Protein AF-A0A928N5E5-F1 (afdb_monomer_lite)

Structure (mmCIF, N/CA/C/O backbone):
data_AF-A0A928N5E5-F1
#
_entry.id   AF-A0A928N5E5-F1
#
loop_
_atom_site.group_PDB
_atom_site.id
_atom_site.type_symbol
_atom_site.label_atom_id
_atom_site.label_alt_id
_atom_site.label_comp_id
_atom_site.label_asym_id
_atom_site.label_entity_id
_atom_site.label_seq_id
_atom_site.pdbx_PDB_ins_code
_atom_site.Cartn_x
_atom_site.Cartn_y
_atom_site.Cartn_z
_atom_site.occupancy
_atom_site.B_iso_or_equiv
_atom_site.auth_seq_id
_atom_site.auth_comp_id
_atom_site.auth_asym_id
_atom_site.auth_atom_id
_atom_site.pdbx_PDB_model_num
ATOM 1 N N . MET A 1 1 ? -5.658 23.907 11.301 1.00 51.12 1 MET A N 1
ATOM 2 C CA . MET A 1 1 ? -5.034 23.006 12.308 1.00 51.12 1 MET A CA 1
ATOM 3 C C . MET A 1 1 ? -5.823 21.719 12.631 1.00 51.12 1 MET A C 1
ATOM 5 O O . MET A 1 1 ? -5.328 20.907 13.400 1.00 51.12 1 MET A O 1
ATOM 9 N N . LYS A 1 2 ? -7.021 21.472 12.063 1.00 53.31 2 LYS A N 1
ATOM 10 C CA . LYS A 1 2 ? -7.792 20.233 12.334 1.00 53.31 2 LYS A CA 1
ATOM 11 C C . LYS A 1 2 ? -7.296 19.003 11.550 1.00 53.31 2 LYS A C 1
ATOM 13 O O . LYS A 1 2 ? -7.496 17.891 12.016 1.00 53.31 2 LYS A O 1
ATOM 18 N N . VAL A 1 3 ? -6.645 19.206 10.399 1.00 60.94 3 VAL A N 1
ATOM 19 C CA . VAL A 1 3 ? -6.122 18.122 9.542 1.00 60.94 3 VAL A CA 1
ATOM 20 C C . VAL A 1 3 ? -4.925 17.435 10.203 1.00 60.94 3 VAL A C 1
ATOM 22 O O . VAL A 1 3 ? -4.985 16.237 10.414 1.00 60.94 3 VAL A O 1
ATOM 25 N N . PHE A 1 4 ? -3.931 18.190 10.686 1.00 65.31 4 PHE A N 1
ATOM 26 C CA . PHE A 1 4 ? -2.751 17.638 11.375 1.00 65.31 4 PHE A CA 1
ATOM 27 C C . PHE A 1 4 ? -3.086 16.729 12.570 1.00 65.31 4 PHE A C 1
ATOM 29 O O . PHE A 1 4 ? -2.510 15.654 12.701 1.00 65.31 4 PHE A O 1
ATOM 36 N N . LYS A 1 5 ? -4.059 17.107 13.414 1.00 65.00 5 LYS A N 1
ATOM 37 C CA . LYS A 1 5 ? -4.497 16.255 14.539 1.00 65.00 5 LYS A CA 1
ATOM 38 C C . LYS A 1 5 ? -5.143 14.944 14.076 1.00 65.00 5 LYS A C 1
ATOM 40 O O . LYS A 1 5 ? -5.027 13.939 14.762 1.00 65.00 5 LYS A O 1
ATOM 45 N N . LYS A 1 6 ? -5.831 14.955 12.932 1.00 71.50 6 LYS A N 1
ATOM 46 C CA . LYS A 1 6 ? -6.457 13.762 12.346 1.00 71.50 6 LYS A CA 1
ATOM 47 C C . LYS A 1 6 ? -5.426 12.895 11.612 1.00 71.50 6 LYS A C 1
ATOM 49 O O . LYS A 1 6 ? -5.508 11.677 11.690 1.00 71.50 6 LYS A O 1
ATOM 54 N N . THR A 1 7 ? -4.418 13.508 10.989 1.00 75.88 7 THR A N 1
ATOM 55 C CA . THR A 1 7 ? -3.257 12.817 10.403 1.00 75.88 7 THR A CA 1
ATOM 56 C C . THR A 1 7 ? -2.453 12.057 11.453 1.00 75.88 7 THR A C 1
ATOM 58 O O . THR A 1 7 ? -1.993 10.952 11.182 1.00 75.88 7 THR A O 1
ATOM 61 N N . LEU A 1 8 ? -2.356 12.594 12.674 1.00 83.69 8 LEU A N 1
ATOM 62 C CA . LEU A 1 8 ? -1.705 11.916 13.797 1.00 83.69 8 LEU A CA 1
ATOM 63 C C . LEU A 1 8 ? -2.319 10.535 14.085 1.00 83.69 8 LEU A C 1
ATOM 65 O O . LEU A 1 8 ? -1.588 9.609 14.407 1.00 83.69 8 LEU A O 1
ATOM 69 N N . ILE A 1 9 ? -3.641 10.378 13.939 1.00 83.94 9 ILE A N 1
ATOM 70 C CA . ILE A 1 9 ? -4.323 9.096 14.181 1.00 83.94 9 ILE A CA 1
ATOM 71 C C . ILE A 1 9 ? -3.808 8.032 13.208 1.00 83.94 9 ILE A C 1
ATOM 73 O O . ILE A 1 9 ? -3.446 6.944 13.641 1.00 83.94 9 ILE A O 1
ATOM 77 N N . LEU A 1 10 ? -3.717 8.356 11.913 1.00 87.00 10 LEU A N 1
ATOM 78 C CA . LEU A 1 10 ? -3.167 7.434 10.914 1.00 87.00 10 LEU A CA 1
ATOM 79 C C . LEU A 1 10 ? -1.699 7.112 11.192 1.00 87.00 10 LEU A C 1
ATOM 81 O O . LEU A 1 10 ? -1.305 5.957 11.096 1.00 87.00 10 LEU A O 1
ATOM 85 N N . PHE A 1 11 ? -0.906 8.106 11.597 1.00 89.12 11 PHE A N 1
ATOM 86 C CA . PHE A 1 11 ? 0.502 7.891 11.928 1.00 89.12 11 PHE A CA 1
ATOM 87 C C . PHE A 1 11 ? 0.682 6.948 13.127 1.00 89.12 11 PHE A C 1
ATOM 89 O O . PHE A 1 11 ? 1.500 6.034 13.075 1.00 89.12 11 PHE A O 1
ATOM 96 N N . VAL A 1 12 ? -0.122 7.123 14.181 1.00 91.31 12 VAL A N 1
ATOM 97 C CA . VAL A 1 12 ? -0.125 6.232 15.351 1.00 91.31 12 VAL A CA 1
ATOM 98 C C . VAL A 1 12 ? -0.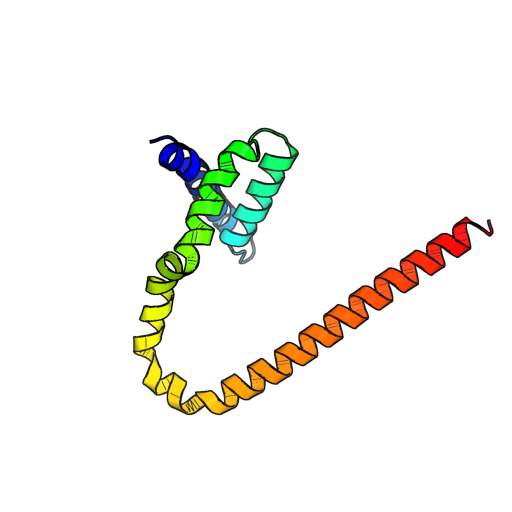546 4.818 14.957 1.00 91.31 12 VAL A C 1
ATOM 100 O O . VAL A 1 12 ? 0.082 3.860 15.398 1.00 91.31 12 VAL A O 1
ATOM 103 N N . VAL A 1 13 ? -1.564 4.671 14.104 1.00 92.19 13 VAL A N 1
ATOM 104 C CA . VAL A 1 13 ? -1.986 3.350 13.615 1.00 92.19 13 VAL A CA 1
ATOM 105 C C . VAL A 1 13 ? -0.873 2.686 12.807 1.00 92.19 1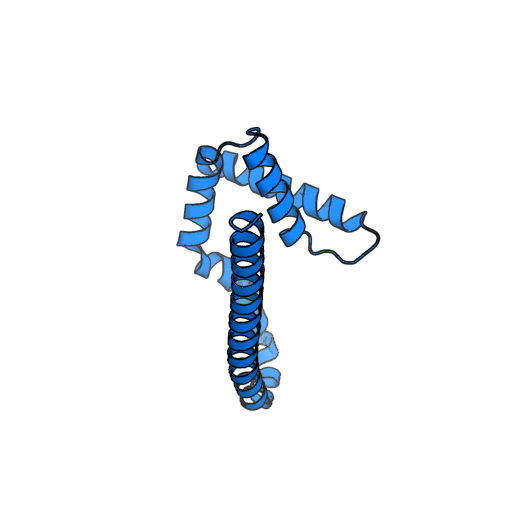3 VAL A C 1
ATOM 107 O O . VAL A 1 13 ? -0.584 1.520 13.062 1.00 92.19 13 VAL A O 1
ATOM 110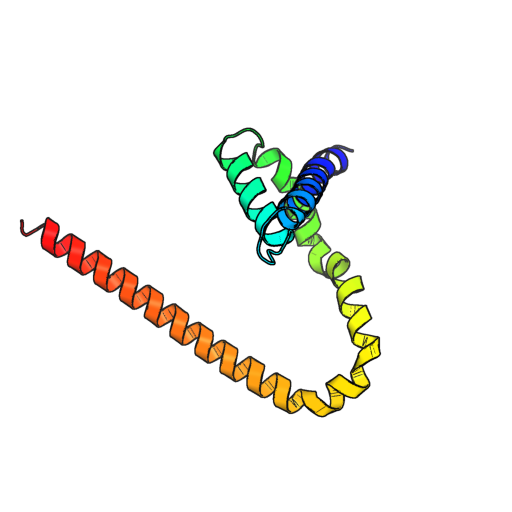 N N . CYS A 1 14 ? -0.207 3.402 11.897 1.00 92.75 14 CYS A N 1
ATOM 111 C CA . CYS A 1 14 ? 0.941 2.863 11.161 1.00 92.75 14 CYS A CA 1
ATOM 112 C C . CYS A 1 14 ? 2.065 2.425 12.108 1.00 92.75 14 CYS A C 1
ATOM 114 O O . CYS A 1 14 ? 2.542 1.302 11.997 1.00 92.75 14 CYS A O 1
ATOM 116 N N . PHE A 1 15 ? 2.417 3.253 13.094 1.00 94.00 15 PHE A N 1
ATOM 117 C CA . PHE A 1 15 ? 3.469 2.931 14.060 1.00 94.00 15 PHE A CA 1
ATOM 118 C C . PHE A 1 15 ? 3.142 1.688 14.899 1.00 94.00 15 PHE A C 1
ATOM 120 O O . PHE A 1 15 ? 3.971 0.794 15.046 1.00 94.00 15 PHE A O 1
ATOM 127 N N . ILE A 1 16 ? 1.909 1.591 15.406 1.00 93.88 16 ILE A N 1
ATOM 128 C CA . ILE A 1 16 ? 1.434 0.398 16.122 1.00 93.88 16 ILE A CA 1
ATOM 129 C C . ILE A 1 16 ? 1.472 -0.826 15.201 1.00 93.88 16 ILE A C 1
ATOM 131 O O . ILE A 1 16 ? 1.846 -1.911 15.636 1.00 93.88 16 ILE A O 1
ATOM 135 N N . SER A 1 17 ? 1.109 -0.660 13.931 1.00 93.44 17 SER A N 1
ATOM 136 C CA . SER A 1 17 ? 1.085 -1.752 12.959 1.00 93.44 17 SER A CA 1
ATOM 137 C C . SER A 1 17 ? 2.480 -2.281 12.644 1.00 93.44 17 SER A C 1
ATOM 139 O O . SER A 1 17 ? 2.656 -3.493 12.573 1.00 93.44 17 SER A O 1
ATOM 141 N N . ASP A 1 18 ? 3.476 -1.405 12.523 1.00 93.25 18 ASP A N 1
ATOM 142 C CA . ASP A 1 18 ? 4.873 -1.811 12.345 1.00 93.25 18 ASP A CA 1
ATOM 143 C C . ASP A 1 18 ? 5.398 -2.557 13.577 1.00 93.25 18 ASP A C 1
ATOM 145 O O . ASP A 1 18 ? 6.044 -3.596 13.442 1.00 93.25 18 ASP A O 1
ATOM 149 N N . ILE A 1 19 ? 5.057 -2.091 14.786 1.00 93.44 19 ILE A N 1
ATOM 150 C CA . ILE A 1 19 ? 5.398 -2.800 16.027 1.00 93.44 19 ILE A CA 1
ATOM 151 C C . ILE A 1 19 ? 4.774 -4.196 16.028 1.00 93.44 19 ILE A C 1
ATOM 153 O O . ILE A 1 19 ? 5.469 -5.174 16.280 1.00 93.44 19 ILE A O 1
ATOM 157 N N . ILE A 1 20 ? 3.480 -4.313 15.725 1.00 92.25 20 ILE A N 1
ATOM 158 C CA . ILE A 1 20 ? 2.806 -5.616 15.693 1.00 92.25 20 ILE A CA 1
ATOM 159 C C . ILE A 1 20 ? 3.428 -6.517 14.620 1.00 92.25 20 ILE A C 1
ATOM 161 O O . ILE A 1 20 ? 3.665 -7.692 14.888 1.00 92.25 20 ILE A O 1
ATOM 165 N N . ALA A 1 21 ? 3.742 -5.978 13.438 1.00 92.50 21 ALA A N 1
ATOM 166 C CA . ALA A 1 21 ? 4.377 -6.727 12.358 1.00 92.50 21 ALA A CA 1
ATOM 167 C C . ALA A 1 21 ? 5.746 -7.305 12.762 1.00 92.50 21 ALA A C 1
ATOM 169 O O . ALA A 1 21 ? 6.074 -8.409 12.334 1.00 92.50 21 ALA A O 1
ATOM 170 N N . LEU A 1 22 ? 6.507 -6.624 13.629 1.00 90.69 22 LEU A N 1
ATOM 171 C CA . LEU A 1 22 ? 7.771 -7.139 14.178 1.00 90.69 22 LEU A CA 1
ATOM 172 C C . LEU A 1 22 ? 7.584 -8.323 15.139 1.00 90.69 22 LEU A C 1
ATOM 174 O O . LEU A 1 22 ? 8.480 -9.155 15.257 1.00 90.69 22 LEU A O 1
ATOM 178 N N . TYR A 1 23 ? 6.444 -8.406 15.829 1.00 91.50 23 TYR A N 1
ATOM 179 C CA . TYR A 1 23 ? 6.133 -9.518 16.734 1.00 91.50 23 TYR A CA 1
ATOM 180 C C . TYR A 1 23 ? 5.508 -10.726 16.022 1.00 91.50 23 TYR A C 1
ATOM 182 O O . TYR A 1 23 ? 5.364 -11.787 16.634 1.00 91.50 23 TYR A O 1
ATOM 190 N N . LEU A 1 24 ? 5.119 -10.597 14.749 1.00 89.31 24 LEU A N 1
ATOM 191 C CA . LEU A 1 24 ? 4.565 -11.710 13.983 1.00 89.31 24 LEU A CA 1
ATOM 192 C C . LEU A 1 24 ? 5.670 -12.708 13.580 1.00 89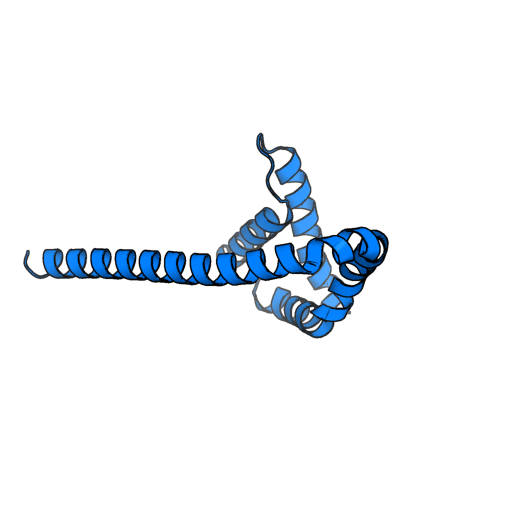.31 24 LEU A C 1
ATOM 194 O O . LEU A 1 24 ? 6.755 -12.301 13.174 1.00 89.31 24 LEU A O 1
ATOM 198 N N . PRO A 1 25 ? 5.395 -14.027 13.606 1.00 87.31 25 PRO A N 1
ATOM 199 C CA . PRO A 1 25 ? 6.381 -15.057 13.267 1.00 87.31 25 PRO A CA 1
ATOM 200 C C . PRO A 1 25 ? 6.646 -15.196 11.755 1.00 87.31 25 PRO A C 1
ATOM 202 O O . PRO A 1 25 ? 7.376 -16.093 11.340 1.00 87.31 25 PRO A O 1
ATOM 205 N N . PHE A 1 26 ? 6.040 -14.350 10.917 1.00 90.06 26 PHE A N 1
ATOM 206 C CA . PHE A 1 26 ? 6.186 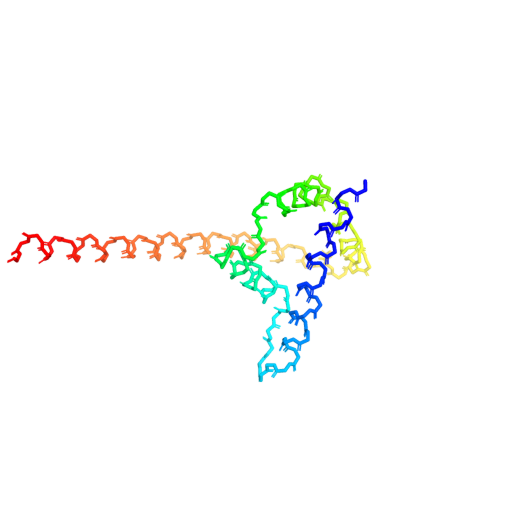-14.359 9.461 1.00 90.06 26 PHE A CA 1
ATOM 207 C C . PHE A 1 26 ? 6.311 -12.926 8.921 1.00 90.06 26 PHE A C 1
ATOM 209 O O . PHE A 1 26 ? 5.766 -12.004 9.532 1.00 90.06 26 PHE A O 1
ATOM 216 N N . PRO A 1 27 ? 6.998 -12.716 7.777 1.00 84.62 27 PRO A N 1
ATOM 217 C CA . PRO A 1 27 ? 7.164 -11.388 7.202 1.00 84.62 27 PRO A CA 1
ATOM 218 C C . PRO A 1 27 ? 5.811 -10.859 6.726 1.00 84.62 27 PRO A C 1
ATOM 220 O O . PRO A 1 27 ? 5.259 -11.327 5.728 1.00 84.62 27 PRO A O 1
ATOM 223 N N . PHE A 1 28 ? 5.275 -9.878 7.447 1.00 89.12 28 PHE A N 1
ATOM 224 C CA . PHE A 1 28 ? 4.022 -9.226 7.096 1.00 89.12 28 PHE A CA 1
ATOM 225 C C . PHE A 1 28 ? 4.235 -7.720 6.920 1.00 89.12 28 PHE A C 1
ATOM 227 O O . PHE A 1 28 ? 4.780 -7.083 7.821 1.00 89.12 28 PHE A O 1
ATOM 234 N N . PRO A 1 29 ? 3.821 -7.115 5.791 1.00 90.06 29 PRO A N 1
ATOM 235 C CA . PRO A 1 29 ? 3.993 -5.682 5.593 1.00 90.06 29 PRO A CA 1
ATOM 236 C C . PRO A 1 29 ? 3.167 -4.888 6.611 1.00 90.06 29 PRO A C 1
ATOM 238 O O . PRO A 1 29 ? 1.939 -5.019 6.660 1.00 90.06 29 PRO A O 1
ATOM 241 N N . GLY A 1 30 ? 3.819 -4.013 7.378 1.00 91.62 30 GLY A N 1
ATOM 242 C CA . GLY A 1 30 ? 3.139 -3.155 8.352 1.00 91.62 30 GLY A CA 1
ATOM 243 C C . GLY A 1 30 ? 2.065 -2.261 7.722 1.00 91.62 30 GLY A C 1
ATOM 244 O O . GLY A 1 30 ? 1.021 -2.031 8.327 1.00 91.62 30 GLY A O 1
ATOM 245 N N . SER A 1 31 ? 2.234 -1.869 6.452 1.00 92.31 31 SER A N 1
ATOM 246 C CA . SER A 1 31 ? 1.233 -1.118 5.678 1.00 92.31 31 SER A CA 1
ATOM 247 C C . SER A 1 31 ? -0.082 -1.881 5.473 1.00 92.31 31 SER A C 1
ATOM 249 O O . SER A 1 31 ? -1.159 -1.296 5.600 1.00 92.31 31 SER A O 1
ATOM 251 N N . VAL A 1 32 ? -0.023 -3.190 5.205 1.00 94.19 32 VAL A N 1
ATOM 252 C CA . VAL A 1 32 ? -1.218 -4.041 5.074 1.00 94.19 32 VAL A CA 1
ATOM 253 C C . VAL A 1 32 ? -1.899 -4.183 6.432 1.00 94.19 32 VAL A C 1
ATOM 255 O O . VAL A 1 32 ? -3.123 -4.082 6.528 1.00 94.19 32 VAL A O 1
ATOM 258 N N . LEU A 1 33 ? -1.112 -4.352 7.496 1.00 94.38 33 LEU A N 1
ATOM 259 C CA . LEU A 1 33 ? -1.641 -4.460 8.851 1.00 94.38 33 LEU A CA 1
ATOM 260 C C . LEU A 1 33 ? -2.321 -3.160 9.306 1.00 94.38 33 LEU A C 1
ATOM 262 O O . LEU A 1 33 ? -3.422 -3.211 9.853 1.00 94.38 33 LEU A O 1
ATOM 266 N N . ALA A 1 34 ? -1.739 -2.003 8.989 1.00 94.00 34 ALA A N 1
ATOM 267 C CA . ALA A 1 34 ? -2.342 -0.696 9.239 1.00 94.00 34 ALA A CA 1
ATOM 268 C C . ALA A 1 34 ? -3.683 -0.535 8.521 1.00 94.00 34 ALA A C 1
ATOM 270 O O . ALA A 1 34 ? -4.627 0.019 9.091 1.00 94.00 34 ALA A O 1
ATOM 271 N N . MET A 1 35 ? -3.799 -1.061 7.301 1.00 93.88 35 MET A N 1
ATOM 272 C CA . MET A 1 35 ? -5.047 -1.055 6.541 1.00 93.88 35 MET A CA 1
ATOM 273 C C . MET A 1 35 ? -6.132 -1.901 7.228 1.00 93.88 35 MET A C 1
ATOM 275 O O . MET A 1 35 ? -7.264 -1.440 7.387 1.00 93.88 35 MET A O 1
ATOM 279 N N . ILE A 1 36 ? -5.775 -3.099 7.706 1.00 94.31 36 ILE A N 1
ATOM 280 C CA . ILE A 1 36 ? -6.681 -3.996 8.445 1.00 94.31 36 ILE A CA 1
ATOM 281 C C . ILE A 1 36 ? -7.101 -3.370 9.781 1.00 94.31 36 ILE A C 1
ATOM 283 O O . ILE A 1 36 ? -8.289 -3.330 10.098 1.00 94.31 36 ILE A O 1
ATOM 287 N N . ILE A 1 37 ? -6.150 -2.848 10.558 1.00 93.19 37 ILE A N 1
ATOM 288 C CA . ILE A 1 37 ? -6.419 -2.218 11.856 1.00 93.19 37 ILE A CA 1
ATOM 289 C C . ILE A 1 37 ? -7.316 -0.996 11.670 1.00 93.19 37 ILE A C 1
ATOM 291 O O . ILE A 1 37 ? -8.323 -0.866 12.362 1.00 93.19 37 ILE A O 1
ATOM 295 N N . THR A 1 38 ? -7.015 -0.135 10.695 1.00 92.69 38 THR A N 1
ATOM 296 C CA . THR A 1 38 ? -7.862 1.023 10.382 1.00 92.69 38 THR A CA 1
ATOM 297 C C . THR A 1 38 ? -9.283 0.572 10.050 1.00 92.69 38 THR A C 1
ATOM 299 O O . THR A 1 38 ? -10.228 1.107 10.625 1.00 92.69 38 THR A O 1
ATOM 302 N N . LEU A 1 39 ? -9.453 -0.458 9.212 1.00 93.81 39 LEU A N 1
ATOM 303 C CA . LEU A 1 39 ? -10.768 -1.025 8.902 1.00 93.81 39 LEU A CA 1
ATOM 304 C C . LEU A 1 39 ? -11.509 -1.497 10.164 1.00 93.81 39 LEU A C 1
ATOM 306 O O . LEU A 1 39 ? -12.681 -1.166 10.340 1.00 93.81 39 LEU A O 1
ATOM 310 N N . LEU A 1 40 ? -10.838 -2.210 11.072 1.00 93.75 40 LEU A N 1
ATOM 311 C CA . LEU A 1 40 ? -11.430 -2.643 12.343 1.00 93.75 40 LEU A CA 1
ATOM 312 C C . LEU A 1 40 ? -11.832 -1.455 13.234 1.00 93.75 40 LEU A C 1
ATOM 314 O O . LEU A 1 40 ? -12.888 -1.488 13.869 1.00 93.75 40 LEU A O 1
ATOM 318 N N . LEU A 1 41 ? -11.044 -0.376 13.253 1.00 90.88 41 LEU A N 1
ATOM 319 C CA . LEU A 1 41 ? -11.369 0.850 13.993 1.00 90.88 41 LEU A CA 1
ATOM 320 C C . LEU A 1 41 ? -12.587 1.582 13.403 1.00 90.88 41 LEU A C 1
ATOM 322 O O . LEU A 1 41 ? -13.360 2.178 14.159 1.00 90.88 41 LEU A O 1
ATOM 326 N N . LEU A 1 42 ? -12.783 1.522 12.079 1.00 91.50 42 LEU A N 1
ATOM 327 C CA . LEU A 1 42 ? -14.000 2.023 11.431 1.00 91.50 42 LEU A CA 1
ATOM 328 C C . LEU A 1 42 ? -15.213 1.153 11.779 1.00 91.50 42 LEU A C 1
ATOM 330 O O . LEU A 1 42 ? -16.265 1.693 12.116 1.00 91.50 42 LEU A O 1
ATOM 334 N N . LEU A 1 43 ? -15.072 -0.176 11.718 1.00 91.69 43 LEU A N 1
ATOM 335 C CA . LEU A 1 43 ? -16.163 -1.117 12.004 1.00 91.69 43 LEU A CA 1
ATOM 336 C C . LEU A 1 43 ? -16.630 -1.045 13.464 1.00 91.69 43 LEU A C 1
ATOM 338 O O . LEU A 1 43 ? -17.826 -1.102 13.731 1.00 91.69 43 LEU A O 1
ATOM 342 N N . THR A 1 44 ? -15.699 -0.883 14.406 1.00 90.44 44 THR A N 1
ATOM 343 C CA . THR A 1 44 ? -16.004 -0.720 15.841 1.00 90.44 44 THR A CA 1
ATOM 344 C C . THR A 1 44 ? -16.544 0.671 16.189 1.00 90.44 44 THR A C 1
ATOM 346 O O . THR A 1 44 ? -16.999 0.892 17.309 1.00 90.44 44 THR A O 1
ATOM 349 N N . GLY A 1 45 ? -16.504 1.625 15.251 1.00 83.31 45 GLY A N 1
ATOM 350 C CA . GLY A 1 45 ? -16.981 2.995 15.448 1.00 83.31 45 GLY A CA 1
ATOM 351 C C . GLY A 1 45 ? -16.092 3.858 16.349 1.00 83.31 45 GLY A C 1
ATOM 352 O O . GLY A 1 45 ? -16.441 5.013 16.611 1.00 83.31 45 GLY A O 1
ATOM 353 N N . PHE A 1 46 ? -14.940 3.336 16.794 1.00 83.00 46 PHE A N 1
ATOM 354 C CA . PHE A 1 46 ? -13.960 4.083 17.587 1.00 83.00 46 PHE A CA 1
ATOM 355 C C . PHE A 1 46 ? -13.382 5.260 16.791 1.00 83.00 46 PHE A C 1
ATOM 357 O O . PHE A 1 46 ? -13.157 6.342 17.337 1.00 83.00 46 PHE A O 1
ATOM 364 N N . VAL A 1 47 ? -13.212 5.076 15.476 1.00 82.81 47 VAL A N 1
ATOM 365 C CA . VAL A 1 47 ? -12.842 6.141 14.540 1.00 82.81 47 VAL A CA 1
ATOM 366 C C . VAL A 1 47 ? -13.967 6.348 13.537 1.00 82.81 47 VAL A C 1
ATOM 368 O O . VAL A 1 47 ? -14.354 5.441 12.805 1.00 82.81 47 VAL A O 1
ATOM 371 N N . LYS A 1 48 ? -14.491 7.574 13.469 1.00 83.69 48 LYS A N 1
ATOM 372 C CA . LYS A 1 48 ? -15.538 7.923 12.502 1.00 83.69 48 LYS A CA 1
ATOM 373 C C . LYS A 1 48 ? -14.915 8.242 11.149 1.00 83.69 48 LYS A C 1
ATOM 375 O O . LYS A 1 48 ? -13.927 8.971 11.083 1.00 83.69 48 LYS A O 1
ATOM 380 N N . VAL A 1 49 ? -15.570 7.826 10.064 1.00 83.38 49 VAL A N 1
ATOM 381 C CA . VAL A 1 49 ? -15.147 8.114 8.677 1.00 83.38 49 VAL A CA 1
ATOM 382 C C . VAL A 1 49 ? -14.851 9.604 8.471 1.00 83.38 49 VAL A C 1
ATOM 384 O O . VAL A 1 49 ? -13.795 9.963 7.965 1.00 83.38 49 VAL A O 1
ATOM 387 N N . ARG A 1 50 ? -15.693 10.491 9.017 1.00 83.50 50 ARG A N 1
ATOM 388 C CA . ARG A 1 50 ? -15.535 11.958 8.946 1.00 83.50 50 ARG A CA 1
ATOM 389 C C . ARG A 1 50 ? -14.239 12.497 9.584 1.00 83.50 50 ARG A C 1
ATOM 391 O O . ARG A 1 50 ? -13.857 13.661 9.397 1.00 83.50 50 ARG A O 1
ATOM 398 N N . GLN A 1 51 ? -13.567 11.702 10.418 1.00 83.25 51 GLN A N 1
ATOM 399 C CA . GLN A 1 51 ? -12.247 12.039 10.953 1.00 83.25 51 GLN A CA 1
ATOM 400 C C . GLN A 1 51 ? -11.141 11.745 9.942 1.00 83.25 51 GLN A C 1
ATOM 402 O O . GLN A 1 51 ? -10.220 12.549 9.845 1.00 83.25 51 GLN A O 1
ATOM 407 N N . LEU A 1 52 ? -11.258 10.666 9.174 1.00 85.75 52 LEU A N 1
ATOM 408 C CA . LEU A 1 52 ? -10.231 10.209 8.240 1.00 85.75 52 LEU A CA 1
ATOM 409 C C . LEU A 1 52 ? -10.413 10.758 6.824 1.00 85.75 52 LEU A C 1
ATOM 411 O O . LEU A 1 52 ? -9.420 11.043 6.170 1.00 85.75 52 LEU A O 1
ATOM 415 N N . GLU A 1 53 ? -11.648 10.996 6.392 1.00 86.81 53 GLU A N 1
ATOM 416 C CA . GLU A 1 53 ? -12.014 11.542 5.076 1.00 86.81 53 GLU A CA 1
ATOM 417 C C . GLU A 1 53 ? -11.179 12.774 4.659 1.00 86.81 53 GLU A C 1
ATOM 419 O O . GLU A 1 53 ? -10.447 12.676 3.679 1.00 86.81 53 GLU A O 1
ATOM 424 N N . PRO A 1 54 ? -11.111 13.884 5.430 1.00 85.94 54 PRO A N 1
ATOM 425 C CA . PRO A 1 54 ? -10.333 15.055 5.009 1.00 85.94 54 PRO A CA 1
ATOM 426 C C . PRO A 1 54 ? -8.816 14.818 4.979 1.00 85.94 54 PRO A C 1
ATOM 428 O O . PRO A 1 54 ? -8.085 15.598 4.373 1.00 85.94 54 PRO A O 1
ATOM 431 N N . VAL A 1 55 ? -8.325 13.797 5.687 1.00 86.81 55 VAL A N 1
ATOM 432 C CA . VAL A 1 55 ? -6.906 13.422 5.673 1.00 86.81 55 VAL A CA 1
ATOM 433 C C . VAL A 1 55 ? -6.624 12.568 4.443 1.00 86.81 55 VAL A C 1
ATOM 435 O O . VAL A 1 55 ? -5.700 12.874 3.697 1.00 86.81 55 VAL A O 1
ATOM 438 N N . SER A 1 56 ? -7.452 11.550 4.207 1.00 88.25 56 SER A N 1
ATOM 439 C CA . SER A 1 56 ? -7.420 10.701 3.017 1.00 88.25 56 SER A CA 1
ATOM 440 C C . SER A 1 56 ? -7.465 11.545 1.746 1.00 88.2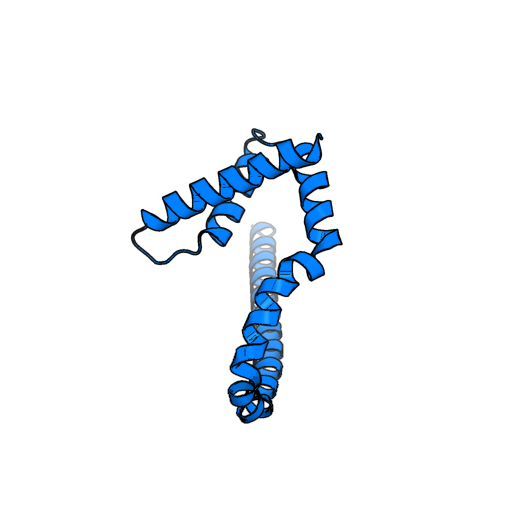5 56 SER A C 1
ATOM 442 O O . SER A 1 56 ? -6.564 11.442 0.918 1.00 88.25 56 SER A O 1
ATOM 444 N N . ASP A 1 57 ? -8.431 12.458 1.635 1.00 90.00 57 ASP A N 1
ATOM 445 C CA . ASP A 1 57 ? -8.582 13.328 0.465 1.00 90.00 57 ASP A CA 1
ATOM 446 C C . ASP A 1 57 ? -7.355 14.212 0.238 1.00 90.00 57 ASP A C 1
ATOM 448 O O . ASP A 1 57 ? -6.951 14.438 -0.900 1.00 90.00 57 ASP A O 1
ATOM 452 N N . PHE A 1 58 ? -6.721 14.693 1.311 1.00 88.75 58 PHE A N 1
ATOM 453 C CA . PHE A 1 58 ? -5.491 15.468 1.203 1.00 88.75 58 PHE A CA 1
ATOM 454 C C . PHE A 1 58 ? -4.335 14.632 0.635 1.00 88.75 58 PHE A C 1
ATOM 456 O O . PHE A 1 58 ? -3.635 15.105 -0.262 1.00 88.75 58 PHE A O 1
ATOM 463 N N . PHE A 1 59 ? -4.137 13.406 1.127 1.00 89.06 59 PHE A N 1
ATOM 464 C CA . PHE A 1 59 ? -3.080 12.517 0.635 1.00 89.06 59 PHE A CA 1
ATOM 465 C C . PHE A 1 59 ? -3.349 12.035 -0.789 1.00 89.06 59 PHE A C 1
ATOM 467 O O . PHE A 1 59 ? -2.433 12.045 -1.604 1.00 89.06 59 PHE A O 1
ATOM 474 N N . VAL A 1 60 ? -4.595 11.686 -1.117 1.00 91.69 60 VAL A N 1
ATOM 475 C CA . VAL A 1 60 ? -4.989 11.275 -2.473 1.00 91.69 60 VAL A CA 1
ATOM 476 C C . VAL A 1 60 ? -4.838 12.441 -3.453 1.00 91.69 60 VAL A C 1
ATOM 478 O O . VAL A 1 60 ? -4.270 12.272 -4.530 1.00 91.69 60 VAL A O 1
ATOM 481 N N . LYS A 1 61 ? -5.248 13.657 -3.072 1.00 93.12 61 LYS A N 1
ATOM 482 C CA . LYS A 1 61 ? -5.077 14.853 -3.911 1.00 93.12 61 LYS A CA 1
ATOM 483 C C . LYS A 1 61 ? -3.606 15.194 -4.163 1.00 93.12 61 LYS A C 1
ATOM 485 O O . LYS A 1 61 ? -3.274 15.677 -5.240 1.00 93.12 61 LYS A O 1
ATOM 490 N N . ASN A 1 62 ? -2.731 14.947 -3.188 1.00 91.75 62 ASN A N 1
ATOM 491 C CA . ASN A 1 62 ? -1.289 15.194 -3.296 1.00 91.75 62 ASN A CA 1
ATOM 492 C C . ASN A 1 62 ? -0.486 13.902 -3.524 1.00 91.75 62 ASN A C 1
ATOM 494 O O . ASN A 1 62 ? 0.708 13.863 -3.224 1.00 91.75 62 ASN A O 1
ATOM 498 N N . MET A 1 63 ? -1.118 12.851 -4.058 1.00 92.12 63 MET A N 1
ATOM 499 C CA . MET A 1 63 ? -0.516 11.523 -4.174 1.00 92.12 63 MET A CA 1
ATOM 500 C C . MET A 1 63 ? 0.808 11.581 -4.942 1.00 92.12 63 MET A C 1
ATOM 502 O O . MET A 1 63 ? 1.832 11.146 -4.427 1.00 92.12 63 MET A O 1
ATOM 506 N N . ALA A 1 64 ? 0.832 12.223 -6.114 1.00 91.94 64 ALA A N 1
ATOM 507 C CA . ALA A 1 64 ? 2.046 12.355 -6.923 1.00 91.94 64 ALA A CA 1
ATOM 508 C C . ALA A 1 64 ? 3.229 12.971 -6.150 1.00 91.94 64 ALA A C 1
ATOM 510 O O . ALA A 1 64 ? 4.352 12.492 -6.271 1.00 91.94 64 ALA A O 1
ATOM 511 N N . PHE A 1 65 ? 2.979 13.980 -5.308 1.00 92.25 65 PHE A N 1
ATOM 512 C CA . PHE A 1 65 ? 4.017 14.599 -4.480 1.00 92.25 65 PHE A CA 1
ATOM 513 C C . PHE A 1 65 ? 4.552 13.639 -3.407 1.00 92.25 65 PHE A C 1
ATOM 515 O O . PHE A 1 65 ? 5.756 13.588 -3.182 1.00 92.25 65 PHE A O 1
ATOM 522 N N . VAL A 1 66 ? 3.682 12.840 -2.780 1.00 88.31 66 VAL A N 1
ATOM 523 C CA . VAL A 1 66 ? 4.073 11.845 -1.762 1.00 88.31 66 VAL A CA 1
ATOM 524 C C . VAL A 1 66 ? 4.853 10.674 -2.373 1.00 88.31 66 VAL A C 1
ATOM 526 O O . VAL A 1 66 ? 5.754 10.141 -1.731 1.00 88.31 66 VAL A O 1
ATOM 529 N N . PHE A 1 67 ? 4.553 10.296 -3.618 1.00 89.75 67 PHE A N 1
ATOM 530 C CA . PHE A 1 67 ? 5.266 9.234 -4.342 1.00 89.75 67 PHE A CA 1
ATOM 531 C C . PHE A 1 67 ? 6.562 9.705 -5.014 1.00 89.75 67 PHE A C 1
ATOM 533 O O . PHE A 1 67 ? 7.411 8.875 -5.356 1.00 89.75 67 PHE A O 1
ATOM 540 N N . LEU A 1 68 ? 6.747 11.017 -5.184 1.00 92.94 68 LEU A N 1
ATOM 541 C CA . LEU A 1 68 ? 7.915 11.575 -5.859 1.00 92.94 68 LEU A CA 1
ATOM 542 C C . LEU A 1 68 ? 9.242 11.151 -5.199 1.00 92.94 68 LEU A C 1
ATOM 544 O O . LEU A 1 68 ? 10.088 10.649 -5.935 1.00 92.94 68 LEU A O 1
ATOM 548 N N . PRO A 1 69 ? 9.430 11.228 -3.860 1.00 89.12 69 PRO A N 1
ATOM 549 C CA . PRO A 1 69 ? 10.663 10.787 -3.201 1.00 89.12 69 PRO A CA 1
ATOM 550 C C . PRO A 1 69 ? 11.009 9.320 -3.478 1.00 89.12 69 PRO A C 1
ATOM 552 O O . PRO A 1 69 ? 12.150 9.001 -3.789 1.00 89.12 69 PRO A O 1
ATOM 555 N N . SER A 1 70 ? 10.013 8.431 -3.431 1.00 87.69 70 SER A N 1
ATOM 556 C CA . SER A 1 70 ? 10.215 7.008 -3.727 1.00 87.69 70 SER A CA 1
ATOM 557 C C . SER A 1 70 ? 10.559 6.772 -5.198 1.00 87.69 70 SER A C 1
ATOM 559 O O . SER A 1 70 ? 11.293 5.841 -5.516 1.00 87.69 70 SER A O 1
ATOM 561 N N . THR A 1 71 ? 10.027 7.602 -6.098 1.00 88.88 71 THR A N 1
ATOM 562 C CA . THR A 1 71 ? 10.251 7.468 -7.542 1.00 88.88 71 THR A CA 1
ATOM 563 C C . THR A 1 71 ? 11.628 7.993 -7.936 1.00 88.88 71 THR A C 1
ATOM 565 O O . THR A 1 71 ? 12.321 7.361 -8.728 1.00 88.88 71 THR A O 1
ATOM 568 N N . VAL A 1 72 ? 12.081 9.110 -7.356 1.00 90.38 72 VAL A N 1
ATOM 569 C CA . VAL A 1 72 ? 13.411 9.664 -7.665 1.00 90.38 72 VAL A CA 1
ATOM 570 C C . VAL A 1 72 ? 14.547 8.747 -7.209 1.00 90.38 72 VAL A C 1
ATOM 572 O O . VAL A 1 72 ? 15.601 8.751 -7.833 1.00 90.38 72 VAL A O 1
ATOM 575 N N . SER A 1 73 ? 14.336 7.893 -6.201 1.00 89.12 73 SER A N 1
ATOM 576 C CA . SER A 1 73 ? 15.319 6.871 -5.809 1.00 89.12 73 SER A CA 1
ATOM 577 C C . SER A 1 73 ? 15.603 5.843 -6.911 1.00 89.12 73 SER A C 1
ATOM 579 O O . SER A 1 73 ? 16.685 5.262 -6.940 1.00 89.12 73 SER A O 1
ATOM 581 N N . ILE A 1 74 ? 14.667 5.631 -7.842 1.00 89.44 74 ILE A N 1
ATOM 582 C CA . ILE A 1 74 ? 14.848 4.718 -8.982 1.00 89.44 74 ILE A CA 1
ATOM 583 C C . ILE A 1 74 ? 15.798 5.326 -10.022 1.00 89.44 74 ILE A C 1
ATOM 585 O O . ILE A 1 74 ? 16.467 4.585 -10.741 1.00 89.44 74 ILE A O 1
ATOM 589 N N . VAL A 1 75 ? 15.922 6.660 -10.066 1.00 89.00 75 VAL A N 1
ATOM 590 C CA . VAL A 1 75 ? 16.796 7.363 -11.021 1.00 89.00 75 VAL A CA 1
ATOM 591 C C . VAL A 1 75 ? 18.258 6.912 -10.883 1.00 89.00 75 VAL A C 1
ATOM 593 O O . VAL A 1 75 ? 18.973 6.812 -11.875 1.00 89.00 75 VAL A O 1
ATOM 596 N N . SER A 1 76 ? 18.688 6.548 -9.671 1.00 88.88 76 SER A N 1
ATOM 597 C CA . SER A 1 76 ? 20.029 6.012 -9.396 1.00 88.88 76 SER A CA 1
ATOM 598 C C . SER A 1 76 ? 20.316 4.649 -10.040 1.00 88.88 76 SER A C 1
ATOM 600 O O . SER A 1 76 ? 21.471 4.241 -10.087 1.00 88.88 76 SER A O 1
ATOM 602 N N . TYR A 1 77 ? 19.295 3.945 -10.533 1.00 88.38 77 TYR A N 1
ATOM 603 C CA . TYR A 1 77 ? 19.405 2.611 -11.132 1.00 88.38 77 TYR A CA 1
ATOM 604 C C . TYR A 1 77 ? 18.947 2.583 -12.599 1.00 88.38 77 TYR A C 1
ATOM 606 O O . TYR A 1 77 ? 18.712 1.503 -13.148 1.00 88.38 77 TYR A O 1
ATOM 614 N N . LEU A 1 78 ? 18.809 3.748 -13.249 1.00 86.19 78 LEU A N 1
ATOM 615 C CA . LEU A 1 78 ? 18.314 3.823 -14.628 1.00 86.19 78 LEU A CA 1
ATOM 616 C C . LEU A 1 78 ? 19.200 3.091 -15.624 1.00 86.19 78 LEU A C 1
ATOM 618 O O . LEU A 1 78 ? 18.662 2.520 -16.564 1.00 86.19 78 LEU A O 1
ATOM 622 N N . ASP A 1 79 ? 20.513 3.050 -15.415 1.00 87.38 79 ASP A N 1
ATOM 623 C CA . ASP A 1 79 ? 21.424 2.362 -16.334 1.00 87.38 79 ASP A CA 1
ATOM 624 C C . ASP A 1 79 ? 21.128 0.859 -16.385 1.00 87.38 79 ASP A C 1
ATOM 626 O O . ASP A 1 79 ? 20.991 0.279 -17.462 1.00 87.38 79 ASP A O 1
ATOM 630 N N . ILE A 1 80 ? 20.921 0.239 -15.220 1.00 88.06 80 ILE A N 1
ATOM 631 C CA . ILE A 1 80 ? 20.545 -1.177 -15.112 1.00 88.06 80 ILE A CA 1
ATOM 632 C C . ILE A 1 80 ? 19.153 -1.387 -15.704 1.00 88.06 80 ILE A C 1
ATOM 634 O O . ILE A 1 80 ? 18.943 -2.319 -16.481 1.00 88.06 80 ILE A O 1
ATOM 638 N N . LEU A 1 81 ? 18.214 -0.499 -15.368 1.00 86.00 81 LEU A N 1
ATOM 639 C CA . LEU A 1 81 ? 16.845 -0.587 -15.855 1.00 86.00 81 LEU A CA 1
ATOM 640 C C . LEU A 1 81 ? 16.789 -0.469 -17.383 1.00 86.00 81 LEU A C 1
ATOM 642 O O . LEU A 1 81 ? 16.059 -1.237 -17.999 1.00 86.00 81 LEU A O 1
ATOM 646 N N . SER A 1 82 ? 17.593 0.420 -17.983 1.00 85.94 82 SER A N 1
ATOM 647 C CA . SER A 1 82 ? 17.666 0.679 -19.429 1.00 85.94 82 SER A CA 1
ATOM 648 C C . SER A 1 82 ? 17.985 -0.582 -20.238 1.00 85.94 82 SER A C 1
ATOM 650 O O . SER A 1 82 ? 17.398 -0.796 -21.298 1.00 85.94 82 SER A O 1
ATOM 652 N N . SER A 1 83 ? 18.836 -1.455 -19.691 1.00 91.44 83 SER A N 1
ATOM 653 C CA . SER A 1 83 ? 19.227 -2.727 -20.306 1.00 91.44 83 SER A CA 1
ATOM 654 C C . SER A 1 83 ? 18.072 -3.736 -20.357 1.00 91.44 83 SER A C 1
ATOM 656 O O . SER A 1 83 ? 17.960 -4.512 -21.301 1.00 91.44 83 SER A O 1
ATOM 658 N N . ILE A 1 84 ? 17.169 -3.693 -19.370 1.00 91.88 84 ILE A N 1
ATOM 659 C CA . ILE A 1 84 ? 16.086 -4.676 -19.197 1.00 91.88 84 ILE A CA 1
ATOM 660 C C . ILE A 1 84 ? 14.686 -4.118 -19.490 1.00 91.88 84 ILE A C 1
ATOM 662 O O . ILE A 1 84 ? 13.701 -4.832 -19.300 1.00 91.88 84 ILE A O 1
ATOM 666 N N . VAL A 1 85 ? 14.555 -2.864 -19.948 1.00 91.75 85 VAL A N 1
ATOM 667 C CA . VAL A 1 85 ? 13.240 -2.210 -20.145 1.00 91.75 85 VAL A CA 1
ATOM 668 C C . VAL A 1 85 ? 12.332 -3.042 -21.039 1.00 91.75 85 VAL A C 1
ATOM 670 O O . VAL A 1 85 ? 11.141 -3.158 -20.761 1.00 91.75 85 VAL A O 1
ATOM 673 N N . TRP A 1 86 ? 12.887 -3.625 -22.104 1.00 92.38 86 TRP A N 1
ATOM 674 C CA . TRP A 1 86 ? 12.108 -4.419 -23.047 1.00 92.38 86 TRP A CA 1
ATOM 675 C C . TRP A 1 86 ? 11.518 -5.671 -22.389 1.00 92.38 86 TRP A C 1
ATOM 677 O O . TRP A 1 86 ? 10.314 -5.907 -22.477 1.00 92.38 86 TRP A O 1
ATOM 687 N N . GLU A 1 87 ? 12.343 -6.435 -21.672 1.00 93.44 87 GLU A N 1
ATOM 688 C CA . GLU A 1 87 ? 11.908 -7.631 -20.945 1.00 93.44 87 GLU A CA 1
ATOM 689 C C . GLU A 1 87 ? 10.893 -7.278 -19.855 1.00 93.44 87 GLU A C 1
ATOM 691 O O . GLU A 1 87 ? 9.847 -7.920 -19.741 1.00 93.44 87 GLU A O 1
ATOM 696 N N . PHE A 1 88 ? 11.153 -6.204 -19.108 1.00 92.19 88 PHE A N 1
ATOM 697 C CA . PHE A 1 88 ? 10.257 -5.709 -18.070 1.00 92.19 88 PHE A CA 1
ATOM 698 C C . PHE A 1 88 ? 8.882 -5.332 -18.634 1.00 92.19 88 PHE A C 1
ATOM 700 O O . PHE A 1 88 ? 7.855 -5.757 -18.106 1.00 92.19 88 PHE A O 1
ATOM 707 N N . LEU A 1 89 ? 8.846 -4.587 -19.741 1.00 94.50 89 LEU A N 1
ATOM 708 C CA . LEU A 1 89 ? 7.606 -4.140 -20.373 1.00 94.50 89 LEU A CA 1
ATOM 709 C C . LEU A 1 89 ? 6.784 -5.327 -20.892 1.00 94.50 89 LEU A C 1
ATOM 711 O O . LEU A 1 89 ? 5.573 -5.383 -20.662 1.00 94.50 89 LEU A O 1
ATOM 715 N N . VAL A 1 90 ? 7.435 -6.305 -21.526 1.00 96.19 90 VAL A N 1
ATOM 716 C CA . VAL A 1 90 ? 6.777 -7.535 -21.990 1.00 96.19 90 VAL A CA 1
ATOM 717 C C . VAL A 1 90 ? 6.186 -8.317 -20.812 1.00 96.19 90 VAL A C 1
ATOM 719 O O . VAL A 1 90 ? 5.010 -8.689 -20.856 1.00 96.19 90 VAL A O 1
ATOM 722 N N . VAL A 1 91 ? 6.950 -8.511 -19.732 1.00 96.44 91 VAL A N 1
ATOM 723 C CA . VAL A 1 91 ? 6.464 -9.187 -18.518 1.00 96.44 91 VAL A CA 1
ATOM 724 C C . VAL A 1 91 ? 5.286 -8.431 -17.904 1.00 96.44 91 VAL A C 1
ATOM 726 O O . VAL A 1 91 ? 4.280 -9.059 -17.569 1.00 96.44 91 VAL A O 1
ATOM 729 N N . CYS A 1 92 ? 5.341 -7.102 -17.806 1.00 95.44 92 CYS A N 1
ATOM 730 C CA . CYS A 1 92 ? 4.240 -6.295 -17.278 1.00 95.44 92 CYS A CA 1
ATOM 731 C C . CYS A 1 92 ? 2.955 -6.447 -18.100 1.00 95.44 92 CYS A C 1
ATOM 733 O O . CYS A 1 92 ? 1.883 -6.648 -17.526 1.00 95.44 92 CYS A O 1
ATOM 735 N N . ILE A 1 93 ? 3.039 -6.389 -19.431 1.00 97.19 93 ILE A N 1
ATOM 736 C CA . ILE A 1 93 ? 1.864 -6.536 -20.301 1.00 97.19 93 ILE A CA 1
ATOM 737 C C . ILE A 1 93 ? 1.264 -7.937 -20.154 1.00 97.19 93 ILE A C 1
ATOM 739 O O . ILE A 1 93 ? 0.066 -8.070 -19.897 1.00 97.19 93 ILE A O 1
ATOM 743 N N . ILE A 1 94 ? 2.088 -8.981 -20.268 1.00 97.56 94 ILE A N 1
ATOM 744 C CA . ILE A 1 94 ? 1.618 -10.369 -20.189 1.00 97.56 94 ILE A CA 1
ATOM 745 C C . ILE A 1 94 ? 0.993 -10.642 -18.818 1.00 97.56 94 ILE A C 1
ATOM 747 O O . ILE A 1 94 ? -0.138 -11.122 -18.745 1.00 97.56 94 ILE A O 1
ATOM 751 N N . THR A 1 95 ? 1.686 -10.301 -17.728 1.00 97.19 95 THR A N 1
ATOM 752 C CA . THR A 1 95 ? 1.181 -10.524 -16.362 1.00 97.19 95 THR A CA 1
ATOM 753 C C . THR A 1 95 ? -0.091 -9.736 -16.079 1.00 97.19 95 THR A C 1
ATOM 755 O O . THR A 1 95 ? -0.976 -10.264 -15.404 1.00 97.19 95 THR A O 1
ATOM 758 N N . THR A 1 96 ? -0.240 -8.531 -16.638 1.00 97.00 96 THR A N 1
ATOM 759 C CA . THR A 1 96 ? -1.486 -7.762 -16.547 1.00 97.00 96 THR A CA 1
ATOM 760 C C . THR A 1 96 ? -2.635 -8.557 -17.156 1.00 97.00 96 THR A C 1
ATOM 762 O O . THR A 1 96 ? -3.598 -8.866 -16.454 1.00 97.00 96 THR A O 1
ATOM 765 N N . PHE A 1 97 ? -2.521 -8.977 -18.419 1.00 97.38 97 PHE A N 1
ATOM 766 C CA . PHE A 1 97 ? -3.578 -9.756 -19.071 1.00 97.38 97 PHE A CA 1
ATOM 767 C C . PHE A 1 97 ? -3.875 -11.064 -18.337 1.00 97.38 97 PHE A C 1
ATOM 769 O O . PHE A 1 97 ? -5.040 -11.364 -18.073 1.00 97.38 97 PHE A O 1
ATOM 776 N N . VAL A 1 98 ? -2.842 -11.813 -17.947 1.00 97.62 98 VAL A N 1
ATOM 777 C CA . VAL A 1 98 ? -2.997 -13.062 -17.186 1.00 97.62 98 VAL A CA 1
ATOM 778 C C . VAL A 1 98 ? -3.744 -12.812 -15.873 1.00 97.62 98 VAL A C 1
ATOM 780 O O . VAL A 1 98 ? -4.703 -13.520 -15.572 1.00 97.62 98 VAL A O 1
ATOM 783 N N . THR A 1 99 ? -3.375 -11.774 -15.121 1.00 97.12 99 THR A N 1
ATOM 784 C CA . THR A 1 99 ? -4.036 -11.421 -13.854 1.00 97.12 99 THR A CA 1
ATOM 785 C C . THR A 1 99 ? -5.498 -11.036 -14.072 1.00 97.12 99 THR A C 1
ATOM 787 O O . THR A 1 99 ? -6.368 -11.477 -13.314 1.00 97.12 99 THR A O 1
ATOM 790 N N . PHE A 1 100 ? -5.797 -10.278 -15.131 1.00 96.94 100 PHE A N 1
ATOM 791 C CA . PHE A 1 100 ? -7.168 -9.925 -15.505 1.00 96.94 100 PHE A CA 1
ATOM 792 C C . PHE A 1 100 ? -8.004 -11.163 -15.843 1.00 96.94 100 PHE A C 1
ATOM 794 O O . PHE A 1 100 ? -9.104 -11.314 -15.304 1.00 96.94 100 PHE A O 1
ATOM 801 N N . PHE A 1 101 ? -7.487 -12.078 -16.669 1.00 97.38 101 PHE A N 1
ATOM 802 C CA . PHE A 1 101 ? -8.189 -13.319 -16.998 1.00 97.38 101 PHE A CA 1
ATOM 803 C C . PHE A 1 101 ? -8.401 -14.192 -15.759 1.00 97.38 101 PHE A C 1
ATOM 805 O O . PHE A 1 101 ? -9.531 -14.602 -15.495 1.00 97.38 101 PHE A O 1
ATOM 812 N N . CYS A 1 102 ? -7.361 -14.427 -14.957 1.00 97.25 102 CYS A N 1
ATOM 813 C CA . CYS A 1 102 ? -7.464 -15.206 -13.721 1.00 97.25 102 CYS A CA 1
ATOM 814 C C . CYS A 1 102 ? -8.504 -14.619 -12.756 1.00 97.25 102 CYS A C 1
ATOM 816 O O . CYS A 1 102 ? -9.324 -15.360 -12.208 1.00 97.25 102 CYS A O 1
ATOM 818 N N . THR A 1 103 ? -8.526 -13.293 -12.591 1.00 96.62 103 THR A N 1
ATOM 819 C CA . THR A 1 103 ? -9.515 -12.604 -11.747 1.00 96.62 103 THR A CA 1
ATOM 820 C C . THR A 1 103 ? -10.927 -12.769 -12.310 1.00 96.62 103 THR A C 1
ATOM 822 O O . THR A 1 103 ? -11.836 -13.170 -11.582 1.00 96.62 103 THR A O 1
ATOM 825 N N . ALA A 1 104 ? -11.117 -12.547 -13.614 1.00 96.62 104 ALA A N 1
ATOM 826 C CA . ALA A 1 104 ? -12.413 -12.694 -14.274 1.00 96.62 104 ALA A CA 1
ATOM 827 C C . ALA A 1 104 ? -12.968 -14.124 -14.162 1.00 96.62 104 ALA A C 1
ATOM 829 O O . ALA A 1 104 ? -14.138 -14.305 -13.814 1.00 96.62 104 ALA A O 1
ATOM 830 N N . TYR A 1 105 ? -12.138 -15.146 -14.392 1.00 96.94 105 TYR A N 1
ATOM 831 C CA . TYR A 1 105 ? -12.545 -16.545 -14.243 1.00 96.94 105 TYR A CA 1
ATOM 832 C C . TYR A 1 105 ? -12.855 -16.907 -12.790 1.00 96.94 105 TYR A C 1
ATOM 834 O O . TYR A 1 105 ? -13.863 -17.568 -12.539 1.00 96.94 105 TYR A O 1
ATOM 842 N N . SER A 1 106 ? -12.053 -16.434 -11.833 1.00 96.62 106 SER A N 1
ATOM 843 C CA . SER A 1 106 ? -12.282 -16.679 -10.403 1.00 96.62 106 SER A CA 1
ATOM 844 C C . SER A 1 106 ? -13.614 -16.087 -9.933 1.00 96.62 106 SER A C 1
ATOM 846 O O . SER A 1 106 ? -14.394 -16.751 -9.242 1.00 96.62 106 SER A O 1
ATOM 848 N N . VAL A 1 107 ? -13.931 -14.862 -10.365 1.00 96.62 107 VAL A N 1
ATOM 849 C CA . VAL A 1 107 ? -15.219 -14.218 -10.071 1.00 96.62 107 VAL A CA 1
ATOM 850 C C . VAL A 1 107 ? -16.364 -14.950 -10.771 1.00 96.62 107 VAL A C 1
ATOM 852 O O . VAL A 1 107 ? -17.360 -15.271 -10.122 1.00 96.62 107 VAL A O 1
ATOM 855 N N . LYS A 1 108 ? -16.222 -15.291 -12.060 1.00 95.44 108 LYS A N 1
ATOM 856 C CA . LYS A 1 108 ? -17.253 -16.022 -12.817 1.00 95.44 108 LYS A CA 1
ATOM 857 C C . LYS A 1 108 ? -17.566 -17.380 -12.185 1.00 95.44 108 LYS A C 1
ATOM 859 O O . LYS A 1 108 ? -18.737 -17.735 -12.060 1.00 95.44 108 LYS A O 1
ATOM 864 N N . LEU A 1 109 ? -16.540 -18.108 -11.743 1.00 95.12 109 LEU A N 1
ATOM 865 C CA . LEU A 1 109 ? -16.693 -19.369 -11.021 1.00 95.12 109 LEU A CA 1
ATOM 866 C C . LEU A 1 109 ? -17.440 -19.159 -9.701 1.00 95.12 109 LEU A C 1
ATOM 868 O O . LEU A 1 109 ? -18.393 -19.882 -9.416 1.00 95.12 109 LEU A O 1
ATOM 872 N N . THR A 1 110 ? -17.053 -18.147 -8.923 1.00 95.19 110 THR A N 1
ATOM 873 C CA . THR A 1 110 ? -17.702 -17.830 -7.641 1.00 95.19 110 THR A CA 1
ATOM 874 C C . THR A 1 110 ? -19.184 -17.500 -7.836 1.00 95.19 110 THR A C 1
ATOM 876 O O . THR A 1 110 ? -20.035 -18.052 -7.139 1.00 95.19 110 THR A O 1
ATOM 879 N N . VAL A 1 111 ? -19.518 -16.671 -8.829 1.00 94.75 111 VAL A N 1
ATOM 880 C CA . VAL A 1 111 ? -20.908 -16.319 -9.164 1.00 94.75 111 VAL A CA 1
ATOM 881 C C . VAL A 1 111 ? -21.694 -17.542 -9.641 1.00 94.75 111 VAL A C 1
ATOM 883 O O . VAL A 1 111 ? -22.813 -17.764 -9.179 1.00 94.75 111 VAL A O 1
ATOM 886 N N . TYR A 1 112 ? -21.108 -18.380 -10.502 1.00 94.50 112 TYR A N 1
ATOM 887 C CA . TYR A 1 112 ? -21.741 -19.618 -10.963 1.00 94.50 112 TYR A CA 1
ATOM 888 C C . TYR A 1 112 ? -22.064 -20.568 -9.798 1.00 94.50 112 TYR A C 1
ATOM 890 O O . TYR A 1 112 ? -23.179 -21.085 -9.702 1.00 94.50 112 TYR A O 1
ATOM 898 N N . LEU A 1 113 ? -21.121 -20.758 -8.867 1.00 93.38 113 LEU A N 1
ATOM 899 C CA . LEU A 1 113 ? -21.320 -21.601 -7.684 1.00 93.38 113 LEU A CA 1
ATOM 900 C C . LEU A 1 113 ? -22.387 -21.036 -6.737 1.00 93.38 113 LEU A C 1
ATOM 902 O O . LEU A 1 113 ? -23.165 -21.807 -6.170 1.00 93.38 113 LEU A O 1
ATOM 906 N N . LEU A 1 114 ? -22.447 -19.713 -6.568 1.00 93.44 114 LEU A N 1
ATOM 907 C CA . LEU A 1 114 ? -23.479 -19.058 -5.762 1.00 93.44 114 LEU A CA 1
ATOM 908 C C . LEU A 1 114 ? -24.872 -19.211 -6.384 1.00 93.44 114 LEU A C 1
ATOM 910 O O . LEU A 1 114 ? -25.812 -19.547 -5.662 1.00 93.44 114 LEU A O 1
ATOM 914 N N . ASN A 1 115 ? -25.004 -19.037 -7.702 1.00 92.94 115 ASN A N 1
ATOM 915 C CA . ASN A 1 115 ? -26.282 -19.195 -8.402 1.00 92.94 115 ASN A CA 1
ATOM 916 C C . ASN A 1 115 ? -26.777 -20.645 -8.350 1.00 92.94 115 ASN A C 1
ATOM 918 O O . ASN A 1 115 ? -27.913 -20.886 -7.951 1.00 92.94 115 ASN A O 1
ATOM 922 N N . LYS A 1 116 ? -25.893 -21.622 -8.587 1.00 86.69 116 LYS A N 1
ATOM 923 C CA . LYS A 1 116 ? -26.227 -23.050 -8.455 1.00 86.69 116 LYS A CA 1
ATOM 924 C C . LYS A 1 116 ? -26.662 -23.426 -7.030 1.00 86.69 116 LYS A C 1
ATOM 926 O O . LYS A 1 116 ? -27.524 -24.282 -6.840 1.00 86.69 116 LYS A O 1
ATOM 931 N N . ARG A 1 117 ? -26.075 -22.796 -6.002 1.00 82.56 117 ARG A N 1
ATOM 932 C CA . ARG A 1 117 ? -26.491 -22.981 -4.598 1.00 82.56 117 ARG A CA 1
ATOM 933 C C . ARG A 1 117 ? -27.849 -22.342 -4.291 1.00 82.56 117 ARG A C 1
ATOM 935 O O . ARG A 1 117 ? -28.555 -22.881 -3.443 1.00 82.56 117 ARG A O 1
ATOM 942 N N . LYS A 1 118 ? -28.205 -21.228 -4.940 1.00 80.94 118 LYS A N 1
ATOM 943 C CA . LYS A 1 118 ? -29.530 -20.599 -4.808 1.00 80.94 118 LYS A CA 1
ATOM 944 C C . LYS A 1 118 ? -30.620 -21.446 -5.463 1.00 80.94 118 LYS A C 1
ATOM 946 O O . LYS A 1 118 ? -31.573 -21.786 -4.777 1.00 80.94 118 LYS A O 1
ATOM 951 N N . GLU A 1 119 ? -30.418 -21.901 -6.699 1.00 77.38 119 GLU A N 1
ATOM 952 C CA . GLU A 1 119 ? -31.371 -22.786 -7.396 1.00 77.38 119 GLU A CA 1
ATOM 953 C C . GLU A 1 119 ? -31.629 -24.086 -6.617 1.00 77.38 119 GLU A C 1
ATOM 955 O O . GLU A 1 119 ? -32.756 -24.561 -6.528 1.00 77.38 119 GLU A O 1
ATOM 960 N N . LYS A 1 120 ? -30.596 -24.655 -5.980 1.00 69.94 120 LYS A N 1
ATOM 961 C CA . LYS A 1 120 ? -30.752 -25.853 -5.141 1.00 69.94 120 LYS A CA 1
ATOM 962 C C . LYS A 1 120 ? -31.502 -25.593 -3.824 1.00 69.94 120 LYS A C 1
ATOM 964 O O . LYS A 1 120 ? -32.033 -26.539 -3.258 1.00 69.94 120 LYS A O 1
ATOM 969 N N . LYS A 1 121 ? -31.515 -24.353 -3.321 1.00 66.94 121 LYS A N 1
ATOM 970 C CA . LYS A 1 121 ? -32.292 -23.951 -2.134 1.00 66.94 121 LYS A CA 1
ATOM 971 C C . LYS A 1 121 ? -33.740 -23.588 -2.459 1.00 66.94 121 LYS A C 1
ATOM 973 O O . LYS A 1 121 ? -34.558 -23.642 -1.560 1.00 66.94 121 LYS A O 1
ATOM 978 N N . GLU A 1 122 ? -34.024 -23.169 -3.688 1.00 66.31 122 GLU A N 1
ATOM 979 C CA . GLU A 1 122 ? -35.373 -22.797 -4.137 1.00 66.31 122 GLU A CA 1
ATOM 980 C C . GLU A 1 122 ? -36.174 -24.017 -4.623 1.00 66.31 122 GLU A C 1
ATOM 982 O O . GLU A 1 122 ? -37.391 -24.051 -4.499 1.00 66.31 122 GLU A O 1
ATOM 987 N N . ASN A 1 123 ? -35.478 -25.054 -5.103 1.00 58.16 123 ASN A N 1
ATOM 988 C CA . ASN A 1 123 ? -36.057 -26.344 -5.497 1.00 58.16 123 ASN A CA 1
ATOM 989 C C . ASN A 1 123 ? -36.129 -27.382 -4.350 1.00 58.16 123 ASN A C 1
ATOM 991 O O . ASN A 1 123 ? -36.352 -28.563 -4.625 1.00 58.16 123 ASN A O 1
ATOM 995 N N . ALA A 1 124 ? -35.870 -26.981 -3.101 1.00 56.72 124 ALA A N 1
ATOM 996 C CA . ALA A 1 124 ? -35.923 -27.821 -1.899 1.00 56.72 124 ALA A CA 1
ATOM 997 C C . ALA A 1 124 ? -36.935 -27.243 -0.908 1.00 56.72 124 ALA A C 1
ATOM 999 O O . ALA A 1 124 ? -37.664 -28.051 -0.294 1.00 56.72 124 ALA A O 1
#

Radius of gyration: 21.53 Å; chains: 1; bounding box: 58×51×41 Å

Sequence (124 aa):
MKVFKKTLILFVVCFISDIIALYLPFPFPGSVLAMIITLLLLLTGFVKVRQLEPVSDFFVKNMAFVFLPSTVSIVSYLDILSSIVWEFLVVCIITTFVTFFCTAYSVKLTVYLLNKRKEKKENA

Secondary structure (DSSP, 8-state):
-HHHHHHHHHHHHHHHHHHHHHHSSS---HHHHHHHHHHHHHHTTSS-HHHHHHHHHHHHHTHHHHHHHHHHHHHTTHHHHHHHHHHHHHHHHHHHHHHHHHHHHHHHHHHHHHHHHHHHHH--

Foldseek 3Di:
DLLVVLVVVLVVLLVVLVVVCVVDPDRDDSVVSSVVVVVVCCVVVVDDPVSCVVNVCVCVVCVCVVCVVVVVVCVVVVVVCVVCVVVVVVCVVVVVVVVVVVVVVVVVVVVVVVVVVVVVVVVD

pLDDT: mean 88.35, std 9.41, range [51.12, 97.62]